Protein AF-K7SI34-F1 (afdb_monomer)

Foldseek 3Di:
DAADEDLDLQDDDDDDPCPVVVVVVVVPDPHQYEYAVLVLVRLCVVCVVVVHDVVVSVVVCVSYHYDYDDPVLLVVLVVPPPVPQDSSNSSSVSRVVVCCVVVVHPDPDDDDD

Solvent-accessible surface area (backbone atoms only — not comparable to full-atom values): 6980 Å² total; per-residue (Å²): 136,60,37,42,82,60,78,67,79,7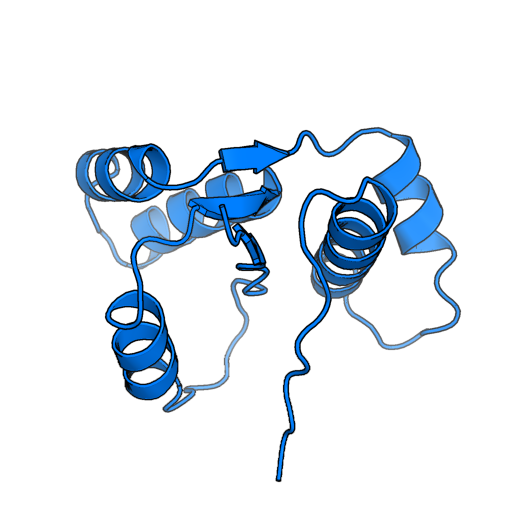7,78,82,96,68,95,68,91,58,66,60,63,52,48,55,50,67,71,57,62,99,47,48,36,35,33,43,51,64,51,56,59,36,51,55,51,47,24,63,75,72,71,48,60,68,66,59,53,49,62,57,46,75,65,42,50,66,41,82,80,49,75,63,43,63,54,51,28,74,65,53,96,50,93,83,58,51,73,66,54,30,43,46,52,39,49,52,56,47,45,41,72,74,66,64,27,78,89,78,74,89,77,84,127

Mean predicted aligned error: 10.76 Å

Structure (mmCIF, N/CA/C/O backbone):
data_AF-K7SI34-F1
#
_entry.id   AF-K7SI34-F1
#
loop_
_atom_site.group_PDB
_atom_site.id
_atom_site.type_symbol
_atom_site.label_atom_id
_atom_site.label_alt_id
_atom_site.label_comp_id
_atom_site.label_asym_id
_atom_site.label_entity_id
_atom_site.label_seq_id
_atom_site.pdbx_PDB_ins_code
_atom_site.Cartn_x
_atom_site.Cartn_y
_atom_site.Cartn_z
_atom_site.occupancy
_atom_site.B_iso_or_equiv
_atom_site.auth_seq_id
_atom_site.auth_comp_id
_atom_site.auth_asym_id
_atom_site.auth_atom_id
_atom_site.pdbx_PDB_model_num
ATOM 1 N N . MET A 1 1 ? -13.681 -6.238 -17.365 1.00 45.47 1 MET A N 1
ATOM 2 C CA . MET A 1 1 ? -13.645 -5.801 -15.961 1.00 45.47 1 MET A CA 1
ATOM 3 C C . MET A 1 1 ? -12.347 -5.048 -15.835 1.00 45.47 1 MET A C 1
ATOM 5 O O . MET A 1 1 ? -11.309 -5.668 -16.020 1.00 45.47 1 MET A O 1
ATOM 9 N N . GLU A 1 2 ? -12.427 -3.724 -15.763 1.00 49.84 2 GLU A N 1
ATOM 10 C CA . GLU A 1 2 ? -11.243 -2.867 -15.722 1.00 49.84 2 GLU A CA 1
ATOM 11 C C . GLU A 1 2 ? -10.750 -2.794 -14.275 1.00 49.84 2 GLU A C 1
ATOM 13 O O . GLU A 1 2 ? -11.550 -2.711 -13.341 1.00 49.84 2 GLU A O 1
ATOM 18 N N . SER A 1 3 ? -9.442 -2.927 -14.094 1.00 42.47 3 SER A N 1
ATOM 19 C CA . SER A 1 3 ? -8.784 -2.864 -12.791 1.00 42.47 3 SER A CA 1
ATOM 20 C C . SER A 1 3 ? -7.952 -1.597 -12.739 1.00 42.47 3 SER A C 1
ATOM 22 O O . SER A 1 3 ? -7.479 -1.126 -13.775 1.00 42.47 3 SER A O 1
ATOM 24 N N . ILE A 1 4 ? -7.738 -1.074 -11.541 1.00 52.78 4 ILE A N 1
ATOM 25 C CA . ILE A 1 4 ? -7.041 0.184 -11.327 1.00 52.78 4 ILE A CA 1
ATOM 26 C C . ILE A 1 4 ? -5.937 0.000 -10.275 1.00 52.78 4 ILE A C 1
ATOM 28 O O . ILE A 1 4 ? -6.184 -0.555 -9.206 1.00 52.78 4 ILE A O 1
ATOM 32 N N . LEU A 1 5 ? -4.724 0.483 -10.574 1.00 54.91 5 LEU A N 1
ATOM 33 C CA . LEU A 1 5 ? -3.557 0.397 -9.693 1.00 54.91 5 LEU A CA 1
ATOM 34 C C . LEU A 1 5 ? -3.554 1.542 -8.663 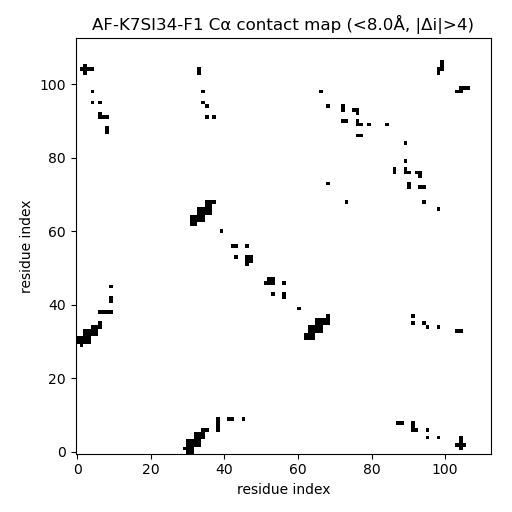1.00 54.91 5 LEU A C 1
ATOM 36 O O . LEU A 1 5 ? -3.387 2.702 -9.036 1.00 54.91 5 LEU A O 1
ATOM 40 N N . ALA A 1 6 ? -3.659 1.219 -7.373 1.00 57.03 6 ALA A N 1
ATOM 41 C CA . ALA A 1 6 ? -3.561 2.183 -6.273 1.00 57.03 6 ALA A CA 1
ATOM 42 C C . ALA A 1 6 ? -2.226 2.039 -5.519 1.00 57.03 6 ALA A C 1
ATOM 44 O O . ALA A 1 6 ? -2.183 1.588 -4.375 1.00 57.03 6 ALA A O 1
ATOM 45 N N . GLU A 1 7 ? -1.113 2.403 -6.156 1.00 57.03 7 GLU A N 1
ATOM 46 C CA . GLU A 1 7 ? 0.196 2.486 -5.494 1.00 57.03 7 GLU A CA 1
ATOM 47 C C . GLU A 1 7 ? 0.395 3.924 -5.007 1.00 57.03 7 GLU A C 1
ATOM 49 O O . GLU A 1 7 ? 0.874 4.797 -5.730 1.00 57.03 7 GLU A O 1
ATOM 54 N N . THR A 1 8 ? -0.040 4.194 -3.777 1.00 51.56 8 THR A N 1
ATOM 55 C CA . THR A 1 8 ? 0.195 5.489 -3.131 1.00 51.56 8 THR A CA 1
ATOM 56 C C . THR A 1 8 ? 1.287 5.274 -2.105 1.00 51.56 8 THR A C 1
ATOM 58 O O . THR A 1 8 ? 1.015 4.689 -1.066 1.00 51.56 8 THR A O 1
ATOM 61 N N . GLY A 1 9 ? 2.510 5.728 -2.391 1.00 46.81 9 GLY A N 1
ATOM 62 C CA . GLY A 1 9 ? 3.607 5.661 -1.429 1.00 46.81 9 GLY A CA 1
ATOM 63 C C . GLY A 1 9 ? 3.258 6.446 -0.176 1.00 46.81 9 GLY A C 1
ATOM 64 O O . GLY A 1 9 ? 3.277 7.684 -0.178 1.00 46.81 9 GLY A O 1
ATOM 65 N N . ALA A 1 10 ? 2.904 5.757 0.905 1.00 44.84 10 ALA A N 1
ATOM 66 C CA . ALA A 1 10 ? 2.522 6.413 2.133 1.00 44.84 10 ALA A CA 1
ATOM 67 C C . ALA A 1 10 ? 3.761 6.868 2.933 1.00 44.84 10 ALA A C 1
ATOM 69 O O . ALA A 1 10 ? 4.138 6.328 3.973 1.00 44.84 10 ALA A O 1
ATOM 70 N N . GLN A 1 11 ? 4.225 8.050 2.519 1.00 47.16 11 GLN A N 1
ATOM 71 C CA . GLN A 1 11 ? 4.510 9.221 3.357 1.00 47.16 11 GLN A CA 1
ATOM 72 C C . GLN A 1 11 ? 5.937 9.495 3.848 1.00 47.16 11 GLN A C 1
ATOM 74 O O . GLN A 1 11 ? 6.493 8.797 4.699 1.00 47.16 11 GLN A O 1
ATOM 79 N N . ARG A 1 12 ? 6.380 10.727 3.538 1.00 39.59 12 ARG A N 1
ATOM 80 C CA . ARG A 1 12 ? 7.047 11.638 4.489 1.00 39.59 12 ARG A CA 1
ATOM 81 C C . ARG A 1 12 ? 6.935 13.116 4.058 1.00 39.59 12 ARG A C 1
ATOM 83 O O . ARG A 1 12 ? 7.516 13.524 3.064 1.00 39.59 12 ARG A O 1
ATOM 90 N N . GLY A 1 13 ? 6.263 13.938 4.872 1.00 33.94 13 GLY A N 1
ATOM 91 C CA . GLY A 1 13 ? 6.656 15.337 5.127 1.00 33.94 13 GLY A CA 1
ATOM 92 C C . GLY A 1 13 ? 6.399 16.429 4.079 1.00 33.94 13 GLY A C 1
ATOM 93 O O . GLY A 1 13 ? 6.976 17.503 4.225 1.00 33.94 13 GLY A O 1
ATOM 94 N N . VAL A 1 14 ? 5.548 16.226 3.074 1.00 34.88 14 VAL A N 1
ATOM 95 C CA . VAL A 1 14 ? 5.071 17.312 2.200 1.00 34.88 14 VAL A CA 1
ATOM 96 C C . VAL A 1 14 ? 3.550 17.319 2.236 1.00 34.88 14 VAL A C 1
ATOM 98 O O . VAL A 1 14 ? 2.915 16.335 1.869 1.00 34.88 14 VAL A O 1
ATOM 101 N N . ALA A 1 15 ? 2.964 18.420 2.709 1.00 33.25 15 ALA A N 1
ATOM 102 C CA . ALA A 1 15 ? 1.541 18.681 2.546 1.00 33.25 15 ALA A CA 1
ATOM 103 C C . ALA A 1 15 ? 1.231 18.669 1.044 1.00 33.25 15 ALA A C 1
ATOM 105 O O . ALA A 1 15 ? 1.738 19.522 0.313 1.00 33.25 15 ALA A O 1
ATOM 106 N N . ARG A 1 16 ? 0.457 17.686 0.572 1.00 42.34 16 ARG A N 1
ATOM 107 C CA . ARG A 1 16 ? 0.100 17.575 -0.844 1.00 42.34 16 ARG A CA 1
ATOM 108 C C . ARG A 1 16 ? -1.406 17.778 -1.033 1.00 42.34 16 ARG A C 1
ATOM 110 O O . ARG A 1 16 ? -2.182 17.141 -0.326 1.00 42.34 16 ARG A O 1
ATOM 117 N N . PRO A 1 17 ? -1.832 18.633 -1.980 1.00 35.28 17 PRO A N 1
ATOM 118 C CA . PRO A 1 17 ? -3.240 18.903 -2.284 1.00 35.28 17 PRO A CA 1
ATOM 119 C C . PRO A 1 17 ? -3.891 17.808 -3.159 1.00 35.28 17 PRO A C 1
ATOM 121 O O . PRO A 1 17 ? -4.821 18.080 -3.906 1.00 35.28 17 PRO A O 1
ATOM 124 N N . GLU A 1 18 ? -3.416 16.563 -3.090 1.00 42.38 18 GLU A N 1
ATOM 125 C CA . GLU A 1 18 ? -3.838 15.464 -3.983 1.00 42.38 18 GLU A CA 1
ATOM 126 C C . GLU A 1 18 ? -5.030 14.656 -3.459 1.00 42.38 18 GLU A C 1
ATOM 128 O O . GLU A 1 18 ? -5.432 13.666 -4.065 1.00 42.38 18 GLU A O 1
ATOM 133 N N . SER A 1 19 ? -5.630 15.093 -2.351 1.00 48.06 19 SER A N 1
ATOM 134 C CA . SER A 1 19 ? -6.770 14.398 -1.757 1.00 48.06 19 SER A CA 1
ATOM 135 C C . SER A 1 19 ? -8.017 14.448 -2.647 1.00 48.06 19 SER A C 1
ATOM 137 O O . SER A 1 19 ? -8.809 13.520 -2.613 1.00 48.06 19 SER A O 1
ATOM 139 N N . GLU A 1 20 ? -8.203 15.489 -3.462 1.00 37.16 20 GLU A N 1
ATOM 140 C CA . GLU A 1 20 ? -9.428 15.657 -4.262 1.00 37.16 20 GLU A CA 1
ATOM 141 C C . GLU A 1 20 ? -9.356 14.930 -5.614 1.00 37.16 20 GLU A C 1
ATOM 143 O O . GLU A 1 20 ? -10.346 14.354 -6.053 1.00 37.16 20 GLU A O 1
ATOM 148 N N . ALA A 1 21 ? -8.175 14.872 -6.241 1.00 42.12 21 ALA A N 1
ATOM 149 C CA . ALA A 1 21 ? -7.962 14.123 -7.482 1.00 42.12 21 ALA A CA 1
ATOM 150 C C . ALA A 1 21 ? -8.041 12.606 -7.251 1.00 42.12 21 ALA A C 1
ATOM 152 O O . ALA A 1 21 ? -8.640 11.902 -8.057 1.00 42.12 21 ALA A O 1
ATOM 153 N N . LEU A 1 22 ? -7.504 12.120 -6.123 1.00 40.69 22 LEU A N 1
ATOM 154 C CA . LEU A 1 22 ? -7.607 10.716 -5.727 1.00 40.69 22 LEU A CA 1
ATOM 155 C C . LEU A 1 22 ? -9.051 10.340 -5.376 1.00 40.69 22 LEU A C 1
ATOM 157 O O . LEU A 1 22 ? -9.522 9.304 -5.820 1.00 40.69 22 LEU A O 1
ATOM 161 N N . LEU A 1 23 ? -9.776 11.192 -4.642 1.00 47.44 23 LEU A N 1
ATOM 162 C CA . LEU A 1 23 ? -11.188 10.949 -4.329 1.00 47.44 23 LEU A CA 1
ATOM 163 C C . LEU A 1 23 ? -12.068 11.003 -5.579 1.00 47.44 23 LEU A C 1
ATOM 165 O O . LEU A 1 23 ? -12.872 10.107 -5.771 1.00 47.44 23 LEU A O 1
ATOM 169 N N . THR A 1 24 ? -11.869 11.986 -6.460 1.00 42.34 24 THR A N 1
ATOM 170 C CA . THR A 1 24 ? -12.599 12.085 -7.737 1.00 42.34 24 THR A CA 1
ATOM 171 C C . THR A 1 24 ? -12.326 10.878 -8.631 1.00 42.34 24 THR A C 1
ATOM 173 O O . THR A 1 24 ? -13.210 10.436 -9.349 1.00 42.34 24 THR A O 1
ATOM 176 N N . TRP A 1 25 ? -11.115 10.325 -8.586 1.00 43.41 25 TRP A N 1
ATOM 177 C CA . TRP A 1 25 ? -10.744 9.143 -9.356 1.00 43.41 25 TRP A CA 1
ATOM 178 C C . TRP A 1 25 ? -11.231 7.829 -8.729 1.00 43.41 25 TRP A C 1
ATOM 180 O O . TRP A 1 25 ? -11.609 6.927 -9.461 1.00 43.41 25 TRP A O 1
ATOM 190 N N . LEU A 1 26 ? -11.303 7.740 -7.396 1.00 49.16 26 LEU A N 1
ATOM 191 C CA . LEU A 1 26 ? -11.958 6.634 -6.683 1.00 49.16 26 LEU A CA 1
ATOM 192 C C . LEU A 1 26 ? -13.486 6.640 -6.870 1.00 49.16 26 LEU A C 1
ATOM 194 O O . LEU A 1 26 ? -14.108 5.585 -6.815 1.00 49.16 26 LEU A O 1
ATOM 198 N N . ASP A 1 27 ? -14.083 7.815 -7.093 1.00 51.78 27 ASP A N 1
ATOM 199 C CA . ASP A 1 27 ? -15.514 7.987 -7.396 1.00 51.78 27 ASP A CA 1
ATOM 200 C C . ASP A 1 27 ? -15.837 7.686 -8.875 1.00 51.78 27 ASP A C 1
ATOM 202 O O . ASP A 1 27 ? -16.999 7.551 -9.269 1.00 51.78 27 ASP A O 1
ATOM 206 N N . LEU A 1 28 ? -14.801 7.569 -9.713 1.00 43.31 28 LEU A N 1
ATOM 207 C CA . LEU A 1 28 ? -14.902 7.236 -11.125 1.00 43.31 28 LEU A CA 1
ATOM 208 C C . LEU A 1 28 ? -14.658 5.735 -11.317 1.00 43.31 28 LEU A C 1
ATOM 210 O O . LEU A 1 28 ? -13.543 5.277 -11.535 1.00 43.31 28 LEU A O 1
ATOM 214 N N . ASP A 1 29 ? -15.779 5.021 -11.357 1.00 44.19 29 ASP A N 1
ATOM 215 C CA . ASP A 1 29 ? -15.973 3.723 -12.005 1.00 44.19 29 ASP A CA 1
ATOM 216 C C . ASP A 1 29 ? -15.953 2.470 -11.111 1.00 44.19 29 ASP A C 1
ATOM 218 O O . ASP A 1 29 ? -15.270 2.344 -10.102 1.00 44.19 29 ASP A O 1
ATOM 222 N N . SER A 1 30 ? -16.745 1.496 -11.551 1.00 51.06 30 SER A N 1
ATOM 223 C CA . SER A 1 30 ? -16.932 0.138 -11.023 1.00 51.06 30 SER A CA 1
ATOM 224 C C . SER A 1 30 ? -15.694 -0.769 -11.165 1.00 51.06 30 SER A C 1
ATOM 226 O O . SER A 1 30 ? -15.804 -1.991 -11.307 1.00 51.06 30 SER A O 1
ATOM 228 N N . ALA A 1 31 ? -14.508 -0.165 -11.161 1.00 55.62 31 ALA A N 1
ATOM 229 C CA . ALA A 1 31 ? -13.233 -0.823 -11.353 1.00 55.62 31 ALA A CA 1
ATOM 230 C C . ALA A 1 31 ? -12.763 -1.516 -10.069 1.00 55.62 31 ALA A C 1
ATOM 232 O O . ALA A 1 31 ? -12.964 -1.037 -8.955 1.00 55.62 31 ALA A O 1
ATOM 233 N N . THR A 1 32 ? -12.109 -2.666 -10.221 1.00 63.34 32 THR A N 1
ATOM 234 C CA . THR A 1 32 ? -11.480 -3.344 -9.080 1.00 63.34 32 THR A CA 1
ATOM 235 C C . THR A 1 32 ? -10.180 -2.625 -8.735 1.00 63.34 32 THR A C 1
ATOM 237 O O . THR A 1 32 ? -9.265 -2.582 -9.559 1.00 63.34 32 THR A O 1
ATOM 240 N N . LEU A 1 33 ? -10.084 -2.072 -7.525 1.00 68.94 33 LEU A N 1
ATOM 241 C CA . LEU A 1 33 ? -8.833 -1.509 -7.021 1.00 68.94 33 LEU A CA 1
ATOM 242 C C . LEU A 1 3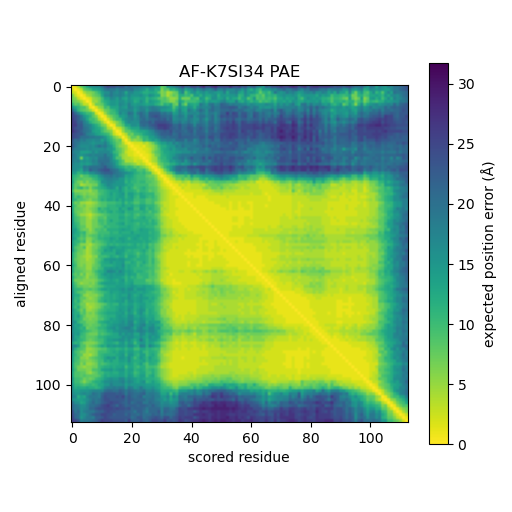3 ? -7.869 -2.648 -6.706 1.00 68.94 33 LEU A C 1
ATOM 244 O O . LEU A 1 33 ? -8.202 -3.559 -5.950 1.00 68.94 33 LEU A O 1
ATOM 248 N N . VAL A 1 34 ? -6.677 -2.596 -7.289 1.00 74.75 34 VAL A N 1
ATOM 249 C CA . VAL A 1 34 ? -5.592 -3.543 -7.036 1.00 74.75 34 VAL A CA 1
ATOM 250 C C . VAL A 1 34 ? -4.399 -2.770 -6.485 1.00 74.75 34 VAL A C 1
ATOM 252 O O . VAL A 1 34 ? -4.024 -1.719 -7.007 1.00 74.75 34 VAL A O 1
ATOM 255 N N . SER A 1 35 ? -3.805 -3.281 -5.415 1.00 81.38 35 SER A N 1
ATOM 256 C CA . SER A 1 35 ? -2.597 -2.722 -4.805 1.00 81.38 35 SER A CA 1
ATOM 257 C C . SER A 1 35 ? -1.742 -3.842 -4.216 1.00 81.38 35 SER A C 1
ATOM 259 O O . SER A 1 35 ? -2.063 -5.017 -4.381 1.00 81.38 35 SER A O 1
ATOM 261 N N . SER A 1 36 ? -0.654 -3.503 -3.535 1.00 85.25 36 SER A N 1
ATOM 262 C CA . SER A 1 36 ? 0.216 -4.452 -2.843 1.00 85.25 36 SER A CA 1
ATOM 263 C C . SER A 1 36 ? -0.021 -4.472 -1.331 1.00 85.25 36 SER A C 1
ATOM 265 O O . SER A 1 36 ? -0.510 -3.503 -0.751 1.00 85.25 36 SER A O 1
ATOM 267 N N . ASP A 1 37 ? 0.404 -5.546 -0.658 1.00 88.88 37 ASP A N 1
ATOM 268 C CA . ASP A 1 37 ? 0.360 -5.659 0.814 1.00 88.88 37 ASP A CA 1
ATOM 269 C C . ASP A 1 37 ? 1.072 -4.495 1.545 1.00 88.88 37 ASP A C 1
ATOM 271 O O . ASP A 1 37 ? 0.859 -4.260 2.739 1.00 88.88 37 ASP A O 1
ATOM 275 N N . LEU A 1 38 ? 1.931 -3.742 0.844 1.00 88.50 38 LEU A N 1
ATOM 276 C CA . LEU A 1 38 ? 2.575 -2.548 1.384 1.00 88.50 38 LEU A CA 1
ATOM 277 C C . LEU A 1 38 ? 1.556 -1.446 1.687 1.00 88.50 38 LEU A C 1
ATOM 279 O O . LEU A 1 38 ? 1.669 -0.826 2.744 1.00 88.50 38 LEU A O 1
ATOM 283 N N . LEU A 1 39 ? 0.537 -1.270 0.836 1.00 85.00 39 LEU A N 1
ATOM 284 C CA . LEU A 1 39 ? -0.542 -0.303 1.056 1.00 85.00 39 LEU A CA 1
ATOM 285 C C . LEU A 1 39 ? -1.285 -0.591 2.364 1.00 85.00 39 LEU A C 1
ATOM 287 O O . LEU A 1 39 ? -1.586 0.329 3.124 1.00 85.00 39 LEU A O 1
ATOM 291 N N . GLU A 1 40 ? -1.551 -1.863 2.672 1.00 90.12 40 GLU A N 1
ATOM 292 C CA . GLU A 1 40 ? -2.183 -2.234 3.938 1.00 90.12 40 GLU A CA 1
ATOM 293 C C . GLU A 1 40 ? -1.320 -1.799 5.129 1.00 90.12 40 GLU A C 1
ATOM 295 O O . GLU A 1 40 ? -1.805 -1.122 6.042 1.00 90.12 40 GLU A O 1
ATOM 300 N N . ALA A 1 41 ? -0.030 -2.143 5.126 1.00 90.81 41 ALA A N 1
ATOM 301 C CA . ALA A 1 41 ? 0.876 -1.768 6.211 1.00 90.81 41 ALA A CA 1
ATOM 302 C C . ALA A 1 41 ? 0.952 -0.240 6.387 1.00 90.81 41 ALA A C 1
ATOM 304 O O . ALA A 1 41 ? 1.021 0.283 7.504 1.00 90.81 41 ALA A O 1
ATOM 305 N N . GLU A 1 42 ? 0.920 0.482 5.279 1.00 89.38 42 GLU A N 1
ATOM 306 C CA . GLU A 1 42 ? 0.947 1.929 5.218 1.00 89.38 42 GLU A CA 1
ATOM 307 C C . GLU A 1 42 ? -0.315 2.597 5.758 1.00 89.38 42 GLU A C 1
ATOM 309 O O . GLU A 1 42 ? -0.207 3.475 6.620 1.00 89.38 42 GLU A O 1
ATOM 314 N N . LEU A 1 43 ? -1.498 2.153 5.331 1.00 86.75 43 LEU A N 1
ATOM 315 C CA . LEU A 1 43 ? -2.780 2.655 5.826 1.00 86.75 43 LEU A CA 1
ATOM 316 C C . LEU A 1 43 ? -2.950 2.370 7.318 1.00 86.75 43 LEU A C 1
ATOM 318 O O . LEU A 1 43 ? -3.369 3.244 8.079 1.0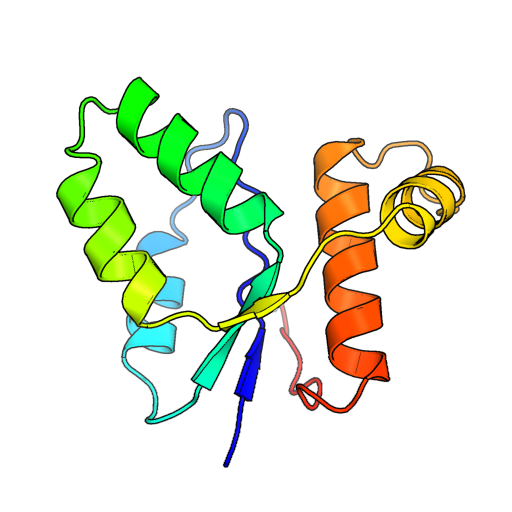0 86.75 43 LEU A O 1
ATOM 322 N N . ARG A 1 44 ? -2.535 1.184 7.774 1.00 92.19 44 ARG A N 1
ATOM 323 C CA . ARG A 1 44 ? -2.556 0.844 9.202 1.00 92.19 44 ARG A CA 1
ATOM 324 C C . ARG A 1 44 ? -1.658 1.773 10.016 1.00 92.19 44 ARG A C 1
ATOM 326 O O . ARG A 1 44 ? -2.080 2.257 11.068 1.00 92.19 44 ARG A O 1
ATOM 333 N N . ARG A 1 45 ? -0.443 2.080 9.537 1.00 91.69 45 ARG A N 1
ATOM 334 C CA . ARG A 1 45 ? 0.461 3.035 10.211 1.00 91.69 45 ARG A CA 1
ATOM 335 C C . ARG A 1 45 ? -0.023 4.479 10.131 1.00 91.69 45 ARG A C 1
ATOM 337 O O . ARG A 1 45 ? 0.168 5.218 11.096 1.00 91.69 45 ARG A O 1
ATOM 344 N N . LEU A 1 46 ? -0.639 4.875 9.020 1.00 84.56 46 LEU A N 1
ATOM 345 C CA . LEU A 1 46 ? -1.294 6.172 8.871 1.00 84.56 46 LEU A CA 1
ATOM 346 C C . LEU A 1 46 ? -2.382 6.330 9.936 1.00 84.56 46 LEU A C 1
ATOM 348 O O . LEU A 1 46 ? -2.343 7.296 10.691 1.00 84.56 46 LEU A O 1
ATOM 352 N N . ALA A 1 47 ? -3.276 5.351 10.070 1.00 87.75 47 ALA A N 1
ATOM 353 C CA . ALA A 1 47 ? -4.332 5.388 11.074 1.00 87.75 47 ALA A CA 1
ATOM 354 C C . ALA A 1 47 ? -3.785 5.468 12.507 1.00 87.75 47 ALA A C 1
ATOM 356 O O . ALA A 1 47 ? -4.284 6.261 13.299 1.00 87.75 47 ALA A O 1
ATOM 357 N N . ILE A 1 48 ? -2.698 4.753 12.827 1.00 91.31 48 ILE A N 1
ATOM 358 C CA . ILE A 1 48 ? -2.020 4.904 14.127 1.00 91.31 48 ILE A CA 1
ATOM 359 C C . ILE A 1 48 ? -1.520 6.338 14.333 1.00 91.31 48 ILE A C 1
ATOM 361 O O . ILE A 1 48 ? -1.661 6.886 15.425 1.00 91.31 48 ILE A O 1
ATOM 365 N N . ARG A 1 49 ? -0.911 6.948 13.310 1.00 89.75 49 ARG A N 1
ATOM 366 C CA . ARG A 1 49 ? -0.322 8.285 13.433 1.00 89.75 49 ARG A CA 1
ATOM 367 C C . ARG A 1 49 ? -1.377 9.383 13.562 1.00 89.75 49 ARG A C 1
ATOM 369 O O . ARG A 1 49 ? -1.152 10.328 14.310 1.00 89.75 49 ARG A O 1
ATOM 376 N N . GLU A 1 50 ? -2.501 9.245 12.866 1.00 87.31 50 GLU A N 1
ATOM 377 C CA . GLU A 1 50 ? -3.591 10.230 12.879 1.00 87.31 50 GLU A CA 1
ATOM 378 C C . GLU A 1 50 ? -4.668 9.933 13.939 1.00 87.31 50 GLU A C 1
ATOM 380 O O . GLU A 1 50 ? -5.601 10.713 14.105 1.00 87.31 50 GLU A O 1
ATOM 385 N N . GLY A 1 51 ? -4.550 8.822 14.675 1.00 87.25 51 GLY A N 1
ATOM 386 C CA . GLY A 1 51 ? -5.532 8.419 15.685 1.00 87.25 51 GLY A CA 1
ATOM 387 C C . GLY A 1 51 ? -6.871 7.952 15.102 1.00 87.25 51 GLY A C 1
ATOM 388 O O . GLY A 1 51 ? -7.900 8.109 15.755 1.00 87.25 51 GLY A O 1
ATOM 389 N N . LEU A 1 52 ? -6.862 7.403 13.886 1.00 89.12 52 LEU A N 1
ATOM 390 C CA . LEU A 1 52 ? -8.036 6.830 13.221 1.00 89.12 52 LEU A CA 1
ATOM 391 C C . LEU A 1 52 ? -8.274 5.381 13.670 1.00 89.12 52 LEU A C 1
ATOM 393 O O . LEU A 1 52 ? -7.341 4.685 14.088 1.00 89.12 52 LEU A O 1
ATOM 397 N N . ASP A 1 53 ? -9.517 4.910 13.544 1.00 93.69 53 ASP A N 1
ATOM 398 C CA . ASP A 1 53 ? -9.867 3.531 13.876 1.00 93.69 53 ASP A CA 1
ATOM 399 C C . ASP A 1 53 ? -9.301 2.552 12.830 1.00 93.69 53 ASP A C 1
ATOM 401 O O . ASP A 1 53 ? -9.373 2.763 11.619 1.00 93.69 53 ASP A O 1
ATOM 405 N N . GLN A 1 54 ? -8.744 1.436 13.300 1.00 93.44 54 GLN A N 1
ATOM 406 C CA . GLN A 1 54 ? -8.309 0.341 12.431 1.00 93.44 54 GLN A CA 1
ATOM 407 C C . GLN A 1 54 ? -9.497 -0.389 11.789 1.00 93.44 54 GLN A C 1
ATOM 409 O O . GLN A 1 54 ? -9.320 -1.045 10.758 1.00 93.44 54 GLN A O 1
ATOM 414 N N . ALA A 1 55 ? -10.695 -0.282 12.370 1.00 93.94 55 ALA A N 1
ATOM 415 C CA . ALA A 1 55 ? -11.926 -0.775 11.765 1.00 93.94 55 ALA A CA 1
ATOM 416 C C . ALA A 1 55 ? -12.228 -0.053 10.441 1.00 93.94 55 ALA A C 1
ATOM 418 O O . ALA A 1 55 ? -12.531 -0.717 9.452 1.00 93.94 55 ALA A O 1
ATOM 419 N N . ASP A 1 56 ? -12.037 1.269 10.389 1.00 84.38 56 ASP A N 1
ATOM 420 C CA . ASP A 1 56 ? -12.244 2.065 9.172 1.00 84.38 56 ASP A CA 1
ATOM 421 C C . ASP A 1 56 ? -11.231 1.694 8.080 1.00 84.38 56 ASP A C 1
ATOM 423 O O . ASP A 1 56 ? -11.586 1.551 6.912 1.00 84.38 56 ASP A O 1
ATOM 427 N N . VAL A 1 57 ? -9.969 1.456 8.460 1.00 86.06 57 VAL A N 1
ATOM 428 C CA . VAL A 1 57 ? -8.936 0.963 7.530 1.00 86.06 57 VAL A CA 1
ATOM 429 C C . VAL A 1 57 ? -9.298 -0.412 6.977 1.00 86.06 57 VAL A C 1
ATOM 431 O O . VAL A 1 57 ? -9.110 -0.666 5.793 1.00 86.06 57 VAL A O 1
ATOM 434 N N . THR A 1 58 ? -9.814 -1.300 7.825 1.00 89.69 58 THR A N 1
ATOM 435 C CA . THR A 1 58 ? -10.221 -2.646 7.403 1.00 89.69 58 THR A CA 1
ATOM 436 C C . THR A 1 58 ? -11.379 -2.568 6.408 1.00 89.69 58 THR A C 1
ATOM 438 O O . THR A 1 58 ? -11.296 -3.168 5.344 1.00 89.69 58 THR A O 1
ATOM 441 N N . ALA A 1 59 ? -12.396 -1.752 6.697 1.00 86.25 59 ALA A N 1
ATOM 442 C CA . ALA A 1 59 ? -13.522 -1.536 5.792 1.00 86.25 59 ALA A CA 1
ATOM 443 C C . ALA A 1 59 ? -13.094 -0.925 4.444 1.00 86.25 59 ALA A C 1
ATOM 445 O O . ALA A 1 59 ? -13.652 -1.273 3.406 1.00 86.25 59 ALA A O 1
ATOM 446 N N . LEU A 1 60 ? -12.092 -0.038 4.440 1.00 83.12 60 LEU A N 1
ATOM 447 C CA . LEU A 1 60 ? -11.507 0.496 3.209 1.00 83.12 60 LEU A CA 1
ATOM 448 C C . LEU A 1 60 ? -10.777 -0.595 2.404 1.00 83.12 60 LEU A C 1
ATOM 450 O O . LEU A 1 60 ? -10.927 -0.664 1.186 1.00 83.12 60 LEU A O 1
ATOM 454 N N . LEU A 1 61 ? -9.999 -1.447 3.079 1.00 86.19 61 LEU A N 1
ATOM 455 C CA . LEU A 1 61 ? -9.232 -2.525 2.448 1.00 86.19 61 LEU A CA 1
ATOM 456 C C . LEU A 1 61 ? -10.113 -3.652 1.891 1.00 86.19 61 LEU A C 1
ATOM 458 O O . LEU A 1 61 ? -9.702 -4.292 0.930 1.00 86.19 61 LEU A O 1
ATOM 462 N N . ASP A 1 62 ? -11.327 -3.857 2.410 1.00 86.56 62 ASP A N 1
ATOM 463 C CA . ASP A 1 62 ? -12.280 -4.840 1.864 1.00 86.56 62 ASP A CA 1
ATOM 464 C C . ASP A 1 62 ? -12.644 -4.567 0.388 1.00 86.56 62 ASP A C 1
ATOM 466 O O . ASP A 1 62 ? -13.041 -5.479 -0.340 1.00 86.56 62 ASP A O 1
ATOM 470 N N . GLY A 1 63 ? -12.497 -3.318 -0.073 1.00 80.62 63 GLY A N 1
ATOM 471 C CA . GLY A 1 63 ? -12.697 -2.919 -1.470 1.00 80.62 63 GLY A CA 1
ATOM 472 C C . GLY A 1 63 ? -11.453 -3.031 -2.361 1.00 80.62 63 GLY A C 1
ATOM 473 O O . GLY A 1 63 ? -11.537 -2.711 -3.547 1.00 80.62 63 GLY A O 1
ATOM 474 N N . VAL A 1 64 ? -10.306 -3.454 -1.818 1.00 82.06 64 VAL A N 1
ATOM 475 C CA . VAL A 1 64 ? -9.012 -3.474 -2.515 1.00 82.06 64 VAL A CA 1
ATOM 476 C C . VAL A 1 64 ? -8.480 -4.902 -2.605 1.00 82.06 64 VAL A C 1
ATOM 478 O O . VAL A 1 64 ? -8.266 -5.582 -1.606 1.00 82.06 64 VAL A O 1
ATOM 481 N N . SER A 1 65 ? -8.197 -5.361 -3.820 1.00 84.19 65 SER A N 1
ATOM 482 C CA . SER A 1 65 ? -7.466 -6.605 -4.044 1.00 84.19 65 SER A CA 1
ATOM 483 C C . SER A 1 65 ? -5.978 -6.382 -3.770 1.00 84.19 65 SER A C 1
ATOM 485 O O . SER A 1 65 ? -5.307 -5.675 -4.522 1.00 84.19 65 SER A O 1
ATOM 487 N N . LEU A 1 66 ? -5.448 -7.010 -2.722 1.00 85.38 66 LEU A N 1
ATOM 488 C CA . LEU A 1 66 ? -4.035 -6.910 -2.356 1.00 85.38 66 LEU A CA 1
ATOM 489 C C . LEU A 1 66 ? -3.210 -8.043 -2.975 1.00 85.38 66 LEU A C 1
ATOM 491 O O . LEU A 1 66 ? -3.552 -9.222 -2.870 1.00 85.38 66 LEU A O 1
ATOM 495 N N . ALA A 1 67 ? -2.116 -7.671 -3.633 1.00 85.00 67 ALA A N 1
ATOM 496 C CA . ALA A 1 67 ? -1.127 -8.583 -4.173 1.00 85.00 67 ALA A CA 1
ATOM 497 C C . ALA A 1 67 ? 0.046 -8.759 -3.209 1.00 85.00 67 ALA A C 1
ATOM 499 O O . ALA A 1 67 ? 0.642 -7.796 -2.712 1.00 85.00 67 ALA A O 1
ATOM 500 N N . ALA A 1 68 ? 0.413 -10.025 -3.017 1.00 87.12 68 ALA A N 1
ATOM 501 C CA . ALA A 1 68 ? 1.456 -10.399 -2.088 1.00 87.12 68 ALA A CA 1
ATOM 502 C C . ALA A 1 68 ? 2.835 -9.911 -2.539 1.00 87.12 68 ALA A C 1
ATOM 504 O O . ALA A 1 68 ? 3.304 -10.225 -3.637 1.00 87.12 68 ALA A O 1
ATOM 505 N N . LEU A 1 69 ? 3.528 -9.207 -1.647 1.00 87.25 69 LEU A N 1
ATOM 506 C CA . LEU A 1 69 ? 4.921 -8.824 -1.864 1.00 87.25 69 LEU A CA 1
ATOM 507 C C . LEU A 1 69 ? 5.836 -9.999 -1.540 1.00 87.25 69 LEU A C 1
ATOM 509 O O . LEU A 1 69 ? 6.128 -10.300 -0.381 1.00 87.25 69 LEU A O 1
ATOM 513 N N . ASP A 1 70 ? 6.315 -10.666 -2.583 1.00 89.50 70 ASP A N 1
ATOM 514 C CA . ASP A 1 70 ? 7.236 -11.782 -2.441 1.00 89.50 70 ASP A CA 1
ATOM 515 C C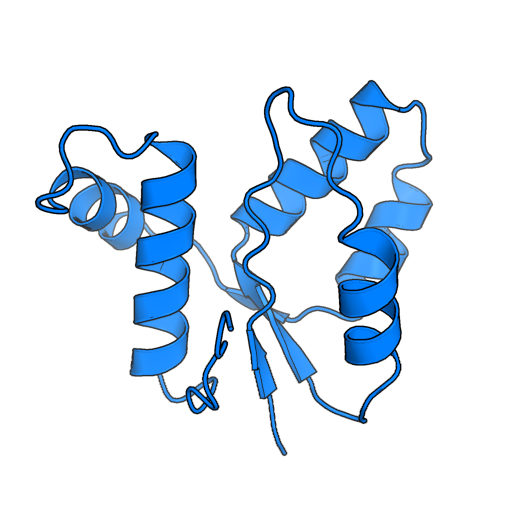 . ASP A 1 70 ? 8.703 -11.328 -2.313 1.00 89.50 70 ASP A C 1
ATOM 517 O O . ASP A 1 70 ? 9.079 -10.166 -2.484 1.00 89.50 70 ASP A O 1
ATOM 521 N N . ARG A 1 71 ? 9.595 -12.287 -2.043 1.00 91.25 71 ARG A N 1
ATOM 522 C CA . ARG A 1 71 ? 11.037 -12.016 -1.935 1.00 91.25 71 ARG A CA 1
ATOM 523 C C . ARG A 1 71 ? 11.645 -11.470 -3.235 1.00 91.25 71 ARG A C 1
ATOM 525 O O . ARG A 1 71 ? 12.710 -10.849 -3.188 1.00 91.25 71 ARG A O 1
ATOM 532 N N . ALA A 1 72 ? 11.035 -11.735 -4.389 1.00 90.75 72 ALA A N 1
ATOM 533 C CA . ALA A 1 72 ? 11.526 -11.231 -5.660 1.00 90.75 72 ALA A CA 1
ATOM 534 C C . ALA A 1 72 ? 11.284 -9.724 -5.795 1.00 90.75 72 ALA A C 1
ATOM 536 O O . ALA A 1 72 ? 12.172 -9.062 -6.328 1.00 90.75 72 ALA A O 1
ATOM 537 N N . VAL A 1 73 ? 10.190 -9.187 -5.245 1.00 90.88 73 VAL A N 1
ATOM 538 C CA . VAL A 1 73 ? 9.941 -7.737 -5.194 1.00 90.88 73 VAL A CA 1
ATOM 539 C C . VAL A 1 73 ? 11.055 -7.019 -4.433 1.00 90.88 73 VAL A C 1
ATOM 541 O O . VAL A 1 73 ? 11.719 -6.148 -4.985 1.00 90.88 73 VAL A O 1
ATOM 544 N N . PHE A 1 74 ? 11.369 -7.448 -3.207 1.00 91.75 74 PHE A N 1
ATOM 545 C CA . PHE A 1 74 ? 12.439 -6.820 -2.417 1.00 91.75 74 PHE A CA 1
ATOM 546 C C . PHE A 1 74 ? 13.803 -6.872 -3.112 1.00 91.75 74 PHE A C 1
ATOM 548 O O . PHE A 1 74 ? 14.574 -5.913 -3.063 1.00 91.75 74 PHE A O 1
ATOM 555 N N . ARG A 1 75 ? 14.113 -7.999 -3.768 1.00 94.50 75 ARG A N 1
ATOM 556 C CA . ARG A 1 75 ? 15.363 -8.151 -4.518 1.00 94.50 75 ARG A CA 1
ATOM 557 C C . ARG A 1 75 ? 15.410 -7.194 -5.706 1.00 94.50 75 ARG A C 1
ATOM 559 O O . ARG A 1 75 ? 16.429 -6.546 -5.905 1.00 94.50 75 ARG A O 1
ATOM 566 N N . ASN A 1 76 ? 14.345 -7.138 -6.496 1.00 93.06 76 ASN A N 1
ATOM 567 C CA . ASN A 1 76 ? 14.305 -6.343 -7.715 1.00 93.06 76 ASN A CA 1
ATOM 568 C C . ASN A 1 76 ? 14.263 -4.838 -7.410 1.00 93.06 76 ASN A C 1
ATOM 570 O O . ASN A 1 76 ? 15.014 -4.089 -8.028 1.00 93.06 76 ASN A O 1
ATOM 574 N N . ALA A 1 77 ? 13.515 -4.419 -6.384 1.00 91.00 77 ALA A N 1
ATOM 575 C CA . ALA A 1 77 ? 13.510 -3.042 -5.893 1.00 91.00 77 ALA A CA 1
ATOM 576 C C . ALA A 1 77 ? 14.925 -2.559 -5.520 1.00 91.00 77 ALA A C 1
ATOM 578 O O . ALA A 1 77 ? 15.322 -1.450 -5.868 1.00 91.00 77 ALA A O 1
ATOM 579 N N . GLY A 1 78 ? 15.731 -3.416 -4.879 1.00 91.19 78 GLY A N 1
ATOM 580 C CA . GLY A 1 78 ? 17.129 -3.116 -4.543 1.00 91.19 78 GLY A CA 1
ATOM 581 C C . GLY A 1 78 ? 18.096 -3.079 -5.737 1.00 91.19 78 GLY A C 1
ATOM 582 O O . GLY A 1 78 ? 19.237 -2.652 -5.577 1.00 91.19 78 GLY A O 1
ATOM 583 N N . LEU A 1 79 ? 17.663 -3.533 -6.916 1.00 94.69 79 LEU A N 1
ATOM 584 C CA . LEU A 1 79 ? 18.439 -3.526 -8.159 1.00 94.69 79 LEU A CA 1
ATOM 585 C C . LEU A 1 79 ? 17.994 -2.424 -9.128 1.00 94.69 79 LEU A C 1
ATOM 587 O O . LEU A 1 79 ? 18.592 -2.286 -10.199 1.00 94.69 79 LEU A O 1
ATOM 591 N N . LEU A 1 80 ? 16.971 -1.640 -8.775 1.00 88.00 80 LEU A N 1
ATOM 592 C CA . LEU A 1 80 ? 16.525 -0.524 -9.598 1.00 88.00 80 LEU A CA 1
ATOM 593 C C . LEU A 1 80 ? 17.675 0.485 -9.771 1.00 88.00 80 LEU A C 1
ATOM 595 O O . LEU A 1 80 ? 18.289 0.896 -8.783 1.00 88.00 80 LEU A O 1
ATOM 599 N N . PRO A 1 81 ? 17.974 0.931 -11.006 1.00 87.50 81 PRO A N 1
ATOM 600 C CA . PRO A 1 81 ? 19.077 1.849 -11.288 1.00 87.50 81 PRO A CA 1
ATOM 601 C C . PRO A 1 81 ? 18.718 3.305 -10.929 1.00 87.50 81 PRO A C 1
ATOM 603 O O . PRO A 1 81 ? 18.944 4.228 -11.708 1.00 87.50 81 PRO A O 1
ATOM 606 N N . MET A 1 82 ? 18.129 3.519 -9.750 1.00 85.31 82 MET A N 1
ATOM 607 C CA . MET A 1 82 ? 17.619 4.804 -9.265 1.00 85.31 82 MET A CA 1
ATOM 608 C C . MET A 1 82 ? 18.220 5.109 -7.882 1.00 85.31 82 MET A C 1
ATOM 610 O O . MET A 1 82 ? 17.569 4.897 -6.862 1.00 85.31 82 MET A O 1
ATOM 614 N N . PRO A 1 83 ? 19.472 5.605 -7.809 1.00 80.94 83 PRO A N 1
ATOM 615 C CA . PRO A 1 83 ? 20.256 5.641 -6.566 1.00 80.94 83 PRO A CA 1
ATOM 616 C C . PRO A 1 83 ? 19.718 6.589 -5.482 1.00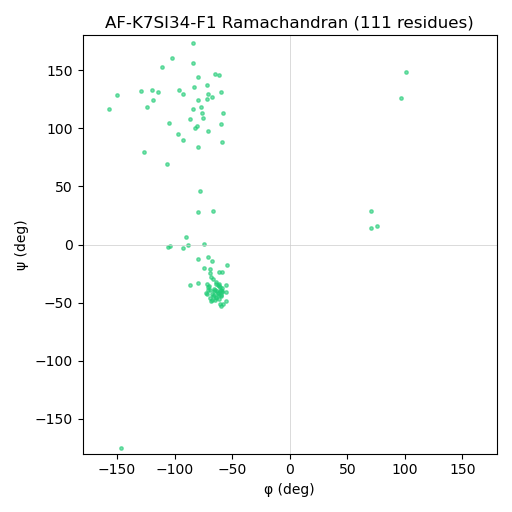 80.94 83 PRO A C 1
ATOM 618 O O . PRO A 1 83 ? 20.150 6.510 -4.336 1.00 80.94 83 PRO A O 1
ATOM 621 N N . TYR A 1 84 ? 18.803 7.494 -5.835 1.00 83.75 84 TYR A N 1
ATOM 622 C CA . TYR 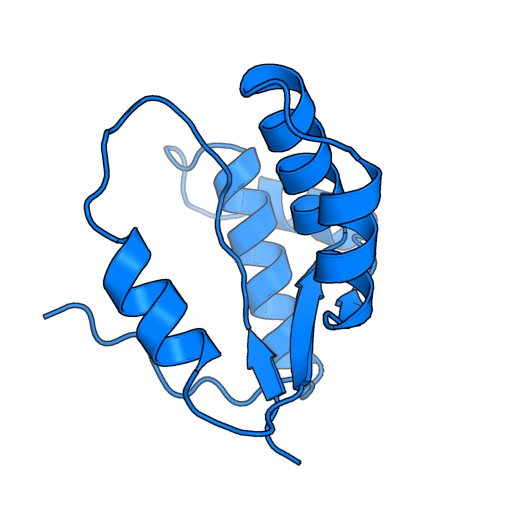A 1 84 ? 18.187 8.450 -4.909 1.00 83.75 84 TYR A CA 1
ATOM 623 C C . TYR A 1 84 ? 16.743 8.095 -4.546 1.00 83.75 84 TYR A C 1
ATOM 625 O O . TYR A 1 84 ? 16.128 8.809 -3.754 1.00 83.75 84 TYR A O 1
ATOM 633 N N . LEU A 1 85 ? 16.195 7.024 -5.127 1.00 76.00 85 LEU A N 1
ATOM 634 C CA . LEU A 1 85 ? 14.849 6.573 -4.812 1.00 76.00 85 LEU A CA 1
ATOM 635 C C . LEU A 1 85 ? 14.851 5.986 -3.402 1.00 76.00 85 LEU A C 1
ATOM 637 O O . LEU A 1 85 ? 15.703 5.158 -3.065 1.00 76.00 85 LEU A O 1
ATOM 641 N N . GLN A 1 86 ? 13.920 6.431 -2.558 1.00 85.06 86 GLN A N 1
ATOM 642 C CA . GLN A 1 86 ? 13.823 5.863 -1.220 1.00 85.06 86 GLN A CA 1
ATOM 643 C C . GLN A 1 86 ? 13.425 4.393 -1.328 1.00 85.06 86 GLN A C 1
ATOM 645 O O . GLN A 1 86 ? 12.672 4.005 -2.216 1.00 85.06 86 GLN A O 1
ATOM 650 N N . THR A 1 87 ? 13.911 3.562 -0.406 1.00 84.94 87 THR A N 1
ATOM 651 C CA . THR A 1 87 ? 13.644 2.116 -0.434 1.00 84.94 87 THR A CA 1
ATOM 652 C C . THR A 1 87 ? 12.150 1.796 -0.467 1.00 84.94 87 THR A C 1
ATOM 654 O O . THR A 1 87 ? 11.756 0.835 -1.114 1.00 84.94 87 THR A O 1
ATOM 657 N N . LEU A 1 88 ? 11.325 2.600 0.209 1.00 84.50 88 LEU A N 1
ATOM 658 C CA . LEU A 1 88 ? 9.873 2.434 0.210 1.00 84.50 88 LEU A CA 1
ATOM 659 C C . LEU A 1 88 ? 9.272 2.730 -1.172 1.00 84.50 88 LEU A C 1
ATOM 661 O O . LEU A 1 88 ? 8.558 1.896 -1.717 1.00 84.50 88 LEU A O 1
ATOM 665 N N . ASP A 1 89 ? 9.655 3.849 -1.787 1.00 79.62 89 ASP A N 1
ATOM 666 C CA . ASP A 1 89 ? 9.219 4.218 -3.140 1.00 79.62 89 ASP A CA 1
ATOM 667 C C . ASP A 1 89 ? 9.688 3.197 -4.194 1.00 79.62 89 ASP A C 1
ATOM 669 O O . ASP A 1 89 ? 8.970 2.891 -5.143 1.00 79.62 89 ASP A O 1
ATOM 673 N N . ALA A 1 90 ? 10.877 2.615 -4.011 1.00 86.56 90 ALA A N 1
ATOM 674 C CA . ALA A 1 90 ? 11.394 1.541 -4.858 1.00 86.56 90 ALA A CA 1
ATOM 675 C C . ALA A 1 90 ? 10.548 0.259 -4.770 1.00 86.56 90 ALA A C 1
ATOM 677 O O . ALA A 1 90 ? 10.401 -0.445 -5.769 1.00 86.56 90 ALA A O 1
ATOM 678 N N . LEU A 1 91 ? 9.982 -0.042 -3.595 1.00 86.62 91 LEU A N 1
ATOM 679 C CA . LEU A 1 91 ? 9.082 -1.182 -3.412 1.00 86.62 91 LEU A CA 1
ATOM 680 C C . LEU A 1 91 ? 7.729 -0.944 -4.084 1.00 86.62 91 LEU A C 1
ATOM 682 O O . LEU A 1 91 ? 7.260 -1.844 -4.773 1.00 86.62 91 LEU A O 1
ATOM 686 N N . HIS A 1 92 ? 7.154 0.255 -3.955 1.00 83.25 92 HIS A N 1
ATOM 687 C CA . HIS A 1 92 ? 5.931 0.619 -4.683 1.00 83.25 92 HIS A CA 1
ATOM 688 C C . HIS A 1 92 ? 6.122 0.541 -6.193 1.00 83.25 92 HIS A C 1
ATOM 690 O O . HIS A 1 92 ? 5.284 -0.007 -6.903 1.00 83.25 92 HIS A O 1
ATOM 696 N N . LEU A 1 93 ? 7.250 1.048 -6.693 1.00 82.19 93 LEU A N 1
ATOM 697 C CA . LEU A 1 93 ? 7.539 1.012 -8.119 1.00 82.19 93 LEU A CA 1
ATOM 698 C C . LEU A 1 93 ? 7.677 -0.426 -8.641 1.00 82.19 93 LEU A C 1
ATOM 700 O O . LEU A 1 93 ? 7.106 -0.758 -9.675 1.00 82.19 93 LEU A O 1
ATOM 704 N N . GLU A 1 94 ? 8.404 -1.294 -7.938 1.00 88.62 94 GLU A N 1
ATOM 705 C CA . GLU A 1 94 ? 8.515 -2.704 -8.334 1.00 88.62 94 GLU A CA 1
ATOM 706 C C . GLU A 1 94 ? 7.168 -3.438 -8.231 1.00 88.62 94 GLU A C 1
ATOM 708 O O . GLU A 1 94 ? 6.857 -4.254 -9.099 1.00 88.62 94 GLU A O 1
ATOM 713 N N . ALA A 1 95 ? 6.353 -3.150 -7.212 1.00 86.12 95 ALA A N 1
ATOM 714 C CA . ALA A 1 95 ? 5.014 -3.720 -7.076 1.00 86.12 95 ALA A CA 1
ATOM 715 C C . ALA A 1 95 ? 4.107 -3.322 -8.252 1.00 86.12 95 ALA A C 1
ATOM 717 O O . ALA A 1 95 ? 3.503 -4.193 -8.881 1.00 86.12 95 ALA A O 1
ATOM 718 N N . ALA A 1 96 ? 4.106 -2.036 -8.617 1.00 82.62 96 ALA A N 1
ATOM 719 C CA . ALA A 1 96 ? 3.394 -1.507 -9.776 1.00 82.62 96 ALA A CA 1
ATOM 720 C C . ALA A 1 96 ? 3.786 -2.222 -11.078 1.00 82.62 96 ALA A C 1
ATOM 722 O O . ALA A 1 96 ? 2.923 -2.664 -11.834 1.00 82.62 96 ALA A O 1
ATOM 723 N N . ILE A 1 97 ? 5.095 -2.373 -11.321 1.00 84.25 97 ILE A N 1
ATOM 724 C CA . ILE A 1 97 ? 5.631 -3.027 -12.525 1.00 84.25 97 ILE A CA 1
ATOM 725 C C . ILE A 1 97 ? 5.152 -4.480 -12.623 1.00 84.25 97 ILE A C 1
ATOM 727 O O . ILE A 1 97 ? 4.837 -4.954 -13.714 1.00 84.25 97 ILE A O 1
ATOM 731 N N . ARG A 1 98 ? 5.091 -5.203 -11.501 1.00 82.81 98 ARG A N 1
ATOM 732 C CA . ARG A 1 98 ? 4.632 -6.601 -11.496 1.00 82.81 98 ARG A CA 1
ATOM 733 C C . ARG A 1 98 ? 3.133 -6.728 -11.698 1.00 82.81 98 ARG A C 1
ATOM 735 O O . ARG A 1 98 ? 2.711 -7.587 -12.461 1.00 82.81 98 ARG A O 1
ATOM 742 N N . LEU A 1 99 ? 2.352 -5.864 -11.057 1.00 79.62 99 LEU A N 1
ATOM 743 C CA . LEU A 1 99 ? 0.898 -5.844 -11.204 1.00 79.62 99 LEU A CA 1
ATOM 744 C C . LEU A 1 99 ? 0.466 -5.572 -12.655 1.00 79.62 99 LEU A C 1
ATOM 746 O O . LEU A 1 99 ? -0.492 -6.183 -13.131 1.00 79.62 99 LEU A O 1
ATOM 750 N N . ASP A 1 100 ? 1.200 -4.717 -13.371 1.00 73.06 100 ASP A N 1
ATOM 751 C CA . ASP A 1 100 ? 1.020 -4.502 -14.814 1.00 73.06 100 ASP A CA 1
ATOM 752 C C . ASP A 1 100 ? 1.450 -5.736 -15.633 1.00 73.06 100 ASP A C 1
ATOM 754 O O . ASP A 1 100 ? 0.707 -6.219 -16.489 1.00 73.06 100 ASP A O 1
ATOM 758 N N . ALA A 1 101 ? 2.618 -6.315 -15.325 1.00 71.19 101 ALA A N 1
ATOM 759 C CA . ALA A 1 101 ? 3.155 -7.476 -16.042 1.00 71.19 101 ALA A CA 1
ATOM 760 C C . ALA A 1 101 ? 2.300 -8.750 -15.906 1.00 71.19 101 ALA A C 1
ATOM 762 O O . ALA A 1 101 ? 2.225 -9.536 -16.853 1.00 71.19 101 ALA A O 1
ATOM 763 N N . ASP A 1 102 ? 1.635 -8.946 -14.765 1.00 68.81 102 ASP A N 1
ATOM 764 C CA . ASP A 1 102 ? 0.738 -10.083 -14.523 1.00 68.81 102 ASP A CA 1
ATOM 765 C C . ASP A 1 102 ? -0.609 -9.941 -15.267 1.00 68.81 102 ASP A C 1
ATOM 767 O O . ASP A 1 102 ? -1.465 -10.825 -15.204 1.00 68.81 102 ASP A O 1
ATOM 771 N N . GLY A 1 103 ? -0.801 -8.853 -16.029 1.00 59.09 103 GLY A N 1
ATOM 772 C CA . GLY A 1 103 ? -2.024 -8.588 -16.789 1.00 59.09 103 GLY A CA 1
ATOM 773 C C . GLY A 1 103 ? -3.215 -8.247 -15.894 1.00 59.09 103 GLY A C 1
ATOM 774 O O . GLY A 1 103 ? -4.359 -8.265 -16.352 1.00 59.09 103 GLY A O 1
ATOM 775 N N . GLN A 1 104 ? -2.953 -7.943 -14.621 1.00 55.28 104 GLN A N 1
ATOM 776 C CA . GLN A 1 104 ? -3.973 -7.598 -13.642 1.00 55.28 104 GLN A CA 1
ATOM 777 C C . GLN A 1 104 ? -4.521 -6.182 -13.866 1.00 55.28 104 GLN A C 1
ATOM 779 O O . GLN A 1 104 ? -5.629 -5.894 -13.415 1.00 55.28 104 GLN A O 1
ATOM 7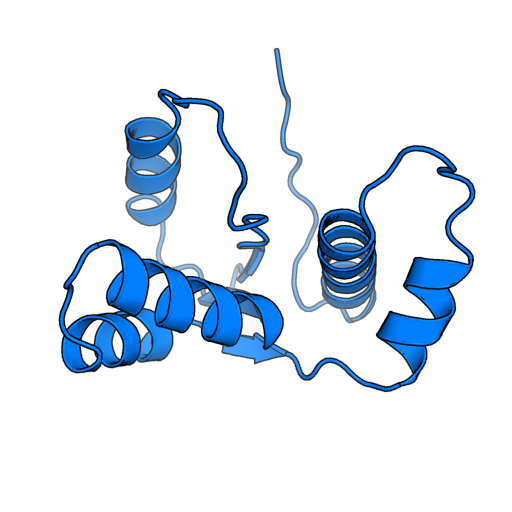84 N N . VAL A 1 105 ? -3.780 -5.322 -14.578 1.00 51.41 105 VAL A N 1
ATOM 785 C CA . VAL A 1 105 ? -4.118 -3.918 -14.851 1.00 51.41 105 VAL A CA 1
ATOM 786 C C . VAL A 1 105 ? -3.510 -3.494 -16.199 1.00 51.41 105 VAL A C 1
ATOM 788 O O . VAL A 1 105 ? -2.315 -3.690 -16.377 1.00 51.41 105 VAL A O 1
ATOM 791 N N . PRO A 1 106 ? -4.253 -2.910 -17.158 1.00 42.47 106 PRO A N 1
ATOM 792 C CA . PRO A 1 106 ? -3.644 -2.184 -18.268 1.00 42.47 106 PRO A CA 1
ATOM 793 C C . PRO A 1 106 ? -3.236 -0.774 -17.815 1.00 42.47 106 PRO A C 1
ATOM 795 O O . PRO A 1 106 ? -4.080 -0.004 -17.358 1.00 4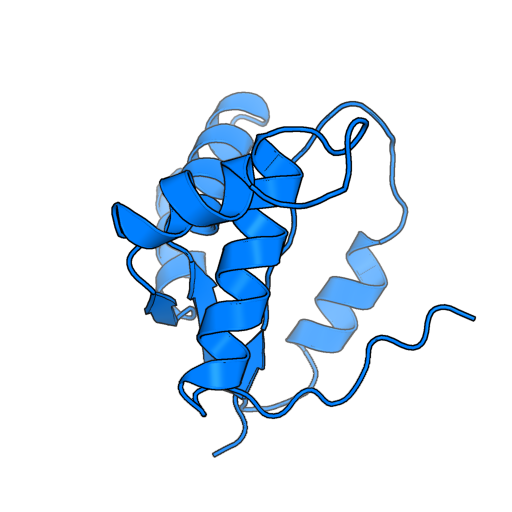2.47 106 PRO A O 1
ATOM 798 N N . CYS A 1 107 ? -1.960 -0.403 -17.975 1.00 41.12 107 CYS A N 1
ATOM 799 C CA . CYS A 1 107 ? -1.483 0.973 -17.790 1.00 41.12 107 CYS A CA 1
ATOM 800 C C . CYS A 1 107 ? -2.194 1.980 -18.725 1.00 41.12 107 CYS A C 1
ATOM 802 O O . CYS A 1 107 ? -1.705 2.302 -19.809 1.00 41.12 107 CYS A O 1
ATOM 804 N N . SER A 1 108 ? -3.331 2.537 -18.299 1.00 44.59 108 SER A N 1
ATOM 805 C CA . SER A 1 108 ? -3.847 3.813 -18.811 1.00 44.59 108 SER A CA 1
ATOM 806 C C . SER A 1 108 ? -3.204 4.935 -17.996 1.00 44.59 108 SER A C 1
ATOM 808 O O . SER A 1 108 ? -3.458 5.079 -16.803 1.00 44.59 108 SER A O 1
ATOM 810 N N . GLY A 1 109 ? -2.284 5.659 -18.632 1.00 36.94 109 GLY A N 1
ATOM 811 C CA . GLY A 1 109 ? -1.239 6.433 -17.974 1.00 36.94 109 GLY A CA 1
ATOM 812 C C . GLY A 1 109 ? -1.688 7.562 -17.045 1.00 36.94 109 GLY A C 1
ATOM 813 O O . GLY A 1 109 ? -2.617 8.319 -17.319 1.00 36.94 109 GLY A O 1
ATOM 814 N N . VAL A 1 110 ? -0.898 7.743 -15.987 1.00 34.25 110 VAL A N 1
ATOM 815 C CA . VAL A 1 110 ? -0.781 9.007 -15.260 1.00 34.25 110 VAL A CA 1
ATOM 816 C C . VAL A 1 110 ? -0.035 9.994 -16.164 1.00 34.25 110 VAL A C 1
ATOM 818 O O . VAL A 1 110 ? 1.192 9.975 -16.253 1.00 34.25 110 VAL A O 1
ATOM 821 N N . SER A 1 111 ? -0.773 10.858 -16.861 1.00 27.58 111 SER A N 1
ATOM 822 C CA . SER A 1 111 ? -0.209 12.069 -17.464 1.00 27.58 111 SER A CA 1
ATOM 823 C C . SER A 1 111 ? -0.128 13.149 -16.388 1.00 27.58 111 SER A C 1
ATOM 825 O O . SER A 1 111 ? -1.118 13.807 -16.082 1.00 27.58 111 SER A O 1
ATOM 827 N N . VAL A 1 112 ? 1.063 13.346 -15.822 1.00 27.72 112 VAL A N 1
ATOM 828 C CA . VAL A 1 112 ? 1.382 14.585 -15.105 1.00 27.72 112 VAL A CA 1
ATOM 829 C C . VAL A 1 112 ? 1.610 15.659 -16.172 1.00 27.72 112 VAL A C 1
ATOM 831 O O . VAL A 1 112 ? 2.576 15.567 -16.931 1.00 27.72 112 VAL A O 1
ATOM 834 N N . SER A 1 113 ? 0.678 16.610 -16.291 1.00 31.95 113 SER A N 1
ATOM 835 C CA . SER A 1 113 ? 0.912 17.884 -16.995 1.00 31.95 113 SER A CA 1
ATOM 836 C C . SER A 1 113 ? 1.565 18.892 -16.061 1.00 31.95 113 SER A C 1
ATOM 838 O O . SER A 1 113 ? 1.228 18.865 -14.856 1.00 31.95 113 SER A O 1
#

Radius of gyration: 14.48 Å; Cα contacts (8 Å, |Δi|>4): 105; chains: 1; bounding box: 37×31×34 Å

Secondary structure (DSSP, 8-state):
--EEE------SS---STHHHHHHHHSS-SPEEEEEHHHHHHHHHHHHHHT--HHHHHHHHTTEEEEP--HHHHHHHTT-S-TTS-HHHHHHHHHHHHHHHTTSS--------

InterPro domains:
  IPR002716 PIN domain [PF01850] (16-101)
  IPR029060 PIN-like domain superfamily [SSF88723] (16-101)

Nearest PDB structures (foldseek):
  5wzf-assembly1_A  TM=6.623E-01  e=1.978E-01  Mycobacterium tuberculosis H37Rv
  5wz4-assembly1_B  TM=6.638E-01  e=3.252E-01  Mycobacterium tuberculosis H37Rv
  4xgr-assembly1_A  TM=6.726E-01  e=3.252E-01  Mycobacterium tuberculosis H37Rv
  6vlh-assembly1_B  TM=4.133E-01  e=7.297E-01  Human immunodeficiency virus 1
  6vqs-assembly1_A-2  TM=3.652E-01  e=5.691E-01  Human immunodeficiency virus 1

Organism: Acidipropionibacterium acidipropionici (strain ATCC 4875 / DSM 20272 / JCM 6432 / NBRC 12425 / NCIMB 8070 / 4) (NCBI:txid1171373)

pLDDT: mean 70.26, std 21.13, range [27.58, 94.69]

Sequence (113 aa):
MESILAETGAQRGVARPESEALLTWLDLDSATLVSSDLLEAELRRLAIREGLDQADVTALLDGVSLAALDRAVFRNAGLLPMPYLQTLDALHLEAAIRLDADGQVPCSGVSVS